Protein AF-A0A953G5M5-F1 (afdb_monomer)

Sequence (74 aa):
MVGRKILTCSLVLLCAGLCGGCVKVKPWEKGNFTKAHMAFDPDPLEARFYRHVYESKEAASGGYGVSVVGCGCK

Mean predicted aligned error: 14.81 Å

Solvent-accessible surface area (backbone atoms only — not comparable to full-atom values): 4950 Å² total; per-residue (Å²): 122,64,68,64,54,54,56,54,51,54,53,51,56,56,57,59,64,71,70,70,77,80,74,86,74,59,82,77,63,55,61,77,77,65,48,76,88,72,42,94,62,80,49,70,65,62,51,49,51,55,48,53,57,48,36,75,73,45,49,90,76,60,47,99,71,77,85,68,88,63,86,84,75,129

Radius of gyration: 23.46 Å; Cα contacts (8 Å, |Δi|>4): 10; chains: 1; bounding box: 72×28×30 Å

Foldseek 3Di:
DVVVVVVVVVVVVVVVVVPPPDDDDDPVVVVVVCDQVPDPDNDPVVVVVVQVVVCVVPVVVPGDPPDDPDVDDD

Structure (mmCIF, N/CA/C/O backbone):
data_AF-A0A953G5M5-F1
#
_entry.id   AF-A0A953G5M5-F1
#
loop_
_atom_site.group_PDB
_atom_site.id
_atom_site.type_symbol
_atom_site.label_atom_id
_atom_site.label_alt_id
_atom_site.label_comp_id
_atom_site.label_asym_id
_atom_site.label_entity_id
_atom_site.label_seq_id
_atom_site.pdbx_PDB_ins_code
_atom_site.Cartn_x
_atom_site.Cartn_y
_atom_site.Cartn_z
_atom_site.occupancy
_atom_site.B_iso_or_equiv
_atom_site.auth_seq_id
_atom_site.auth_comp_id
_atom_site.auth_asym_id
_atom_site.auth_atom_id
_atom_site.pdbx_PDB_model_num
ATOM 1 N N . MET A 1 1 ? 48.324 0.437 9.576 1.00 54.47 1 MET A N 1
ATOM 2 C CA . MET A 1 1 ? 47.583 1.005 8.418 1.00 54.47 1 MET A CA 1
ATOM 3 C C . MET A 1 1 ? 46.551 0.048 7.798 1.00 54.47 1 MET A C 1
ATOM 5 O O . MET A 1 1 ? 45.726 0.505 7.019 1.00 54.47 1 MET A O 1
ATOM 9 N N . VAL A 1 2 ? 46.522 -1.238 8.180 1.00 62.97 2 VAL A N 1
ATOM 10 C CA . VAL A 1 2 ? 45.583 -2.249 7.645 1.00 62.97 2 VAL A CA 1
ATOM 11 C C . VAL A 1 2 ? 44.140 -2.068 8.162 1.00 62.97 2 VAL A C 1
ATOM 13 O O . VAL A 1 2 ? 43.197 -2.140 7.383 1.00 62.97 2 VAL A O 1
ATOM 16 N N . GLY A 1 3 ? 43.950 -1.710 9.441 1.00 61.91 3 GLY A N 1
ATOM 17 C CA . GLY A 1 3 ? 42.610 -1.566 10.044 1.00 61.91 3 GLY A CA 1
ATOM 18 C C . GLY A 1 3 ? 41.735 -0.446 9.458 1.00 61.91 3 GLY A C 1
ATOM 19 O O . GLY A 1 3 ? 40.532 -0.625 9.302 1.00 61.91 3 GLY A O 1
ATOM 20 N N . ARG A 1 4 ? 42.330 0.688 9.046 1.00 66.94 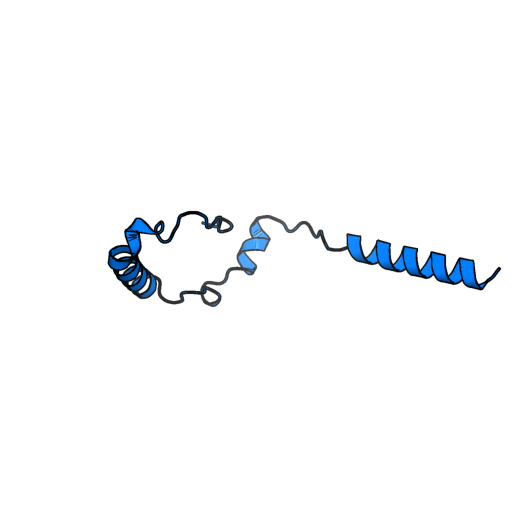4 ARG A N 1
ATOM 21 C CA . ARG A 1 4 ? 41.591 1.794 8.400 1.00 66.94 4 ARG A CA 1
ATOM 22 C C . ARG A 1 4 ? 41.074 1.390 7.012 1.00 66.94 4 ARG A C 1
ATOM 24 O O . ARG A 1 4 ? 39.966 1.766 6.659 1.00 66.94 4 ARG A O 1
ATOM 31 N N . LYS A 1 5 ? 41.856 0.598 6.263 1.00 62.19 5 LYS A N 1
ATOM 32 C CA . LYS A 1 5 ? 41.504 0.094 4.922 1.00 62.19 5 LYS A CA 1
ATOM 33 C C . LYS A 1 5 ? 40.357 -0.926 4.979 1.00 62.19 5 LYS A C 1
ATOM 35 O O . LYS A 1 5 ? 39.463 -0.876 4.140 1.00 62.19 5 LYS A O 1
ATOM 40 N N . ILE A 1 6 ? 40.342 -1.791 5.998 1.00 70.31 6 ILE A N 1
ATOM 41 C CA . ILE A 1 6 ? 39.254 -2.760 6.229 1.00 70.31 6 ILE A CA 1
ATOM 42 C C . ILE A 1 6 ? 37.942 -2.034 6.561 1.00 70.31 6 ILE A C 1
ATOM 44 O O . ILE A 1 6 ? 36.903 -2.343 5.980 1.00 70.31 6 ILE A O 1
ATOM 48 N N . LEU A 1 7 ? 37.998 -1.020 7.433 1.00 71.50 7 LEU A N 1
ATOM 49 C CA . LEU A 1 7 ? 36.819 -0.239 7.817 1.00 71.50 7 LEU A CA 1
ATOM 50 C C . LEU A 1 7 ? 36.215 0.518 6.620 1.00 71.50 7 LEU A C 1
ATOM 52 O O . LEU A 1 7 ? 34.999 0.532 6.447 1.00 71.50 7 LEU A O 1
ATOM 56 N N . THR A 1 8 ? 37.058 1.096 5.756 1.00 74.38 8 THR A N 1
ATOM 57 C CA . THR A 1 8 ? 36.594 1.786 4.542 1.00 74.38 8 THR A CA 1
ATOM 58 C C . THR A 1 8 ? 35.988 0.834 3.512 1.00 74.38 8 THR A C 1
ATOM 60 O O . THR A 1 8 ? 34.991 1.186 2.893 1.00 74.38 8 THR A O 1
ATOM 63 N N . CYS A 1 9 ? 36.529 -0.380 3.347 1.00 71.75 9 CYS A N 1
ATOM 64 C CA . CYS A 1 9 ? 35.953 -1.366 2.424 1.00 71.75 9 CYS A CA 1
ATOM 65 C C . CYS A 1 9 ? 34.581 -1.867 2.894 1.00 71.75 9 CYS A C 1
ATOM 67 O O . CYS A 1 9 ? 33.676 -2.010 2.076 1.00 71.75 9 CYS A O 1
ATOM 69 N N . SER A 1 10 ? 34.406 -2.078 4.203 1.00 74.00 10 SER A N 1
ATOM 70 C CA . SER A 1 10 ? 33.122 -2.498 4.781 1.00 74.00 10 SER A CA 1
ATOM 71 C C . SER A 1 10 ? 32.018 -1.455 4.555 1.00 74.00 10 SER A C 1
ATOM 73 O O . SER A 1 10 ? 30.906 -1.791 4.153 1.00 74.00 10 SER A O 1
ATOM 75 N N . LEU A 1 11 ? 32.346 -0.167 4.711 1.00 77.56 11 LEU A N 1
ATOM 76 C CA . LEU A 1 11 ? 31.401 0.930 4.490 1.00 77.56 11 LEU A CA 1
ATOM 77 C C . LEU A 1 11 ? 30.972 1.054 3.015 1.00 77.56 11 LEU A C 1
ATOM 79 O O . LEU A 1 11 ? 29.802 1.291 2.725 1.00 77.56 11 LEU A O 1
ATOM 83 N N . VAL A 1 12 ? 31.904 0.858 2.076 1.00 79.50 12 VAL A N 1
ATOM 84 C CA . VAL A 1 12 ? 31.618 0.904 0.630 1.00 79.50 12 VAL A CA 1
ATOM 85 C C . VAL A 1 12 ? 30.715 -0.256 0.201 1.00 79.50 12 VAL A C 1
ATOM 87 O O . VAL A 1 12 ? 29.780 -0.048 -0.571 1.00 79.50 12 VAL A O 1
ATOM 90 N N . LEU A 1 13 ? 30.945 -1.457 0.739 1.00 76.62 13 LEU A N 1
ATOM 91 C CA . LEU A 1 13 ? 30.093 -2.627 0.502 1.00 76.62 13 LEU A CA 1
ATOM 92 C C . LEU A 1 13 ? 28.667 -2.420 1.033 1.00 76.62 13 LEU A C 1
ATOM 94 O O . LEU A 1 13 ? 27.705 -2.770 0.349 1.00 76.62 13 LEU A O 1
ATOM 98 N N . LEU A 1 14 ? 28.521 -1.801 2.208 1.00 77.81 14 LEU A N 1
ATOM 99 C CA . LEU A 1 14 ? 27.213 -1.493 2.789 1.00 77.81 14 LEU A CA 1
ATOM 100 C C . LEU A 1 14 ? 26.431 -0.478 1.937 1.00 77.81 14 LEU A C 1
ATOM 102 O O . LEU A 1 14 ? 25.250 -0.682 1.661 1.00 77.81 14 LEU A O 1
ATOM 106 N N . CYS A 1 15 ? 27.090 0.584 1.463 1.00 74.12 15 CYS A N 1
ATOM 107 C CA . CYS A 1 15 ? 26.459 1.586 0.600 1.00 74.12 15 CYS A CA 1
ATOM 108 C C . CYS A 1 15 ? 26.038 1.021 -0.765 1.00 74.12 15 CYS A C 1
ATOM 110 O O . CYS A 1 15 ? 24.997 1.412 -1.291 1.00 74.12 15 CYS A O 1
ATOM 112 N N . ALA A 1 16 ? 26.802 0.086 -1.335 1.00 72.19 16 ALA A N 1
ATOM 113 C CA . ALA A 1 16 ? 26.459 -0.538 -2.614 1.00 72.19 16 ALA A CA 1
ATOM 114 C C . ALA A 1 16 ? 25.185 -1.405 -2.534 1.00 72.19 16 ALA A C 1
ATOM 116 O O . ALA A 1 16 ? 24.416 -1.450 -3.493 1.00 72.19 16 ALA A O 1
ATOM 117 N N . GLY A 1 17 ? 24.921 -2.043 -1.387 1.00 69.88 17 GLY A N 1
ATOM 118 C CA . GLY A 1 17 ? 23.718 -2.858 -1.177 1.00 69.88 17 GLY A CA 1
ATOM 119 C C . GLY A 1 17 ? 22.413 -2.054 -1.119 1.00 69.88 17 GLY A C 1
ATOM 120 O O . GLY A 1 17 ? 21.356 -2.569 -1.476 1.00 69.88 17 GLY A O 1
ATOM 121 N N . LEU A 1 18 ? 22.474 -0.777 -0.728 1.00 68.56 18 LEU A N 1
ATOM 122 C CA . LEU A 1 18 ? 21.290 0.076 -0.564 1.00 68.56 18 LEU A CA 1
ATOM 123 C C . LEU A 1 18 ? 20.701 0.571 -1.900 1.00 68.56 18 LEU A C 1
ATOM 125 O O . LEU A 1 18 ? 19.528 0.931 -1.953 1.00 68.56 18 LEU A O 1
ATOM 129 N N . CYS A 1 19 ? 21.471 0.551 -2.992 1.00 65.12 19 CYS A N 1
ATOM 130 C CA . CYS A 1 19 ? 21.029 1.044 -4.304 1.00 65.12 19 CYS A CA 1
ATOM 131 C C . CYS A 1 19 ? 20.333 -0.012 -5.191 1.00 65.12 19 CYS A C 1
ATOM 133 O O . CYS A 1 19 ? 19.860 0.326 -6.276 1.00 65.12 19 CYS A O 1
ATOM 135 N N . GLY A 1 20 ? 20.252 -1.279 -4.768 1.00 64.81 20 GLY A N 1
ATOM 136 C CA . GLY A 1 20 ? 19.745 -2.385 -5.599 1.00 64.81 20 GLY A CA 1
ATOM 137 C C . GLY A 1 20 ? 18.217 -2.529 -5.691 1.00 64.81 20 GLY A C 1
ATOM 138 O O . GLY A 1 20 ? 17.735 -3.371 -6.443 1.00 64.81 20 GLY A O 1
ATOM 139 N N . GLY A 1 21 ? 17.439 -1.744 -4.939 1.00 63.53 21 GLY A N 1
ATOM 140 C CA . GLY A 1 21 ? 15.990 -1.962 -4.788 1.00 63.53 21 GLY A CA 1
ATOM 141 C C . GLY A 1 21 ? 15.097 -1.426 -5.917 1.00 63.53 21 GLY A C 1
ATOM 142 O O . GLY A 1 21 ? 13.922 -1.778 -5.988 1.00 63.53 21 GLY A O 1
ATOM 143 N N . CYS A 1 22 ? 15.614 -0.581 -6.811 1.00 67.06 22 CYS A N 1
ATOM 144 C CA . CYS A 1 22 ? 14.802 0.086 -7.833 1.00 67.06 22 CYS A CA 1
ATOM 145 C C . CYS A 1 22 ? 14.695 -0.737 -9.127 1.00 67.06 22 CYS A C 1
ATOM 147 O O . CYS A 1 22 ? 15.229 -0.355 -10.170 1.00 67.06 22 CYS A O 1
ATOM 149 N N . VAL A 1 23 ? 13.970 -1.858 -9.082 1.00 72.25 23 VAL A N 1
ATOM 150 C CA . VAL A 1 23 ? 13.607 -2.621 -10.287 1.00 72.25 23 VAL A CA 1
ATOM 151 C C . VAL A 1 23 ? 12.412 -1.955 -10.971 1.00 72.25 23 VAL A C 1
ATOM 153 O O . VAL A 1 23 ? 11.309 -1.892 -10.428 1.00 72.25 23 VAL A O 1
ATOM 156 N N . LYS A 1 24 ? 12.621 -1.448 -12.191 1.00 72.38 24 LYS A N 1
ATOM 157 C CA . LYS A 1 24 ? 11.545 -0.903 -13.029 1.00 72.38 24 LYS A CA 1
ATOM 158 C C . LYS A 1 24 ? 10.764 -2.055 -13.666 1.00 72.38 24 LYS A C 1
ATOM 160 O O . LYS A 1 24 ? 11.215 -2.630 -14.651 1.00 72.38 24 LYS A O 1
ATOM 165 N N . VAL A 1 25 ? 9.599 -2.376 -13.106 1.00 73.12 25 VAL A N 1
ATOM 166 C CA . VAL A 1 25 ? 8.639 -3.327 -13.695 1.00 73.12 25 VAL A CA 1
ATOM 167 C C . VAL A 1 25 ? 7.795 -2.651 -14.775 1.00 73.12 25 VAL A C 1
ATOM 169 O O . VAL A 1 25 ? 7.458 -1.465 -14.665 1.00 73.12 25 VAL A O 1
ATOM 172 N N . LYS A 1 26 ? 7.439 -3.388 -15.830 1.00 78.12 26 LYS A N 1
ATOM 173 C CA . LYS A 1 26 ? 6.577 -2.873 -16.899 1.00 78.12 26 LYS A CA 1
ATOM 174 C C . LYS A 1 26 ? 5.149 -2.669 -16.367 1.00 78.12 26 LYS A C 1
ATOM 176 O O . LYS A 1 26 ? 4.711 -3.421 -15.495 1.00 78.12 26 LYS A O 1
ATOM 181 N N . PRO A 1 27 ? 4.384 -1.683 -16.874 1.00 71.19 27 PRO A N 1
ATOM 182 C CA . PRO A 1 27 ? 3.053 -1.363 -16.347 1.00 71.19 27 PRO A CA 1
ATOM 183 C C . PRO A 1 27 ? 2.087 -2.555 -16.259 1.00 71.19 27 PRO A C 1
ATOM 185 O O . PRO A 1 27 ? 1.367 -2.675 -15.275 1.00 71.19 27 PRO A O 1
ATOM 188 N N . TRP A 1 28 ? 2.112 -3.463 -17.235 1.00 78.00 28 TRP A N 1
ATOM 189 C CA . TRP A 1 28 ? 1.245 -4.648 -17.284 1.00 78.00 28 TRP A CA 1
ATOM 190 C C . TRP A 1 28 ? 1.670 -5.785 -16.342 1.00 78.00 28 TRP A C 1
ATOM 192 O O . TRP A 1 28 ? 0.849 -6.628 -15.998 1.00 78.00 28 TRP A O 1
ATOM 202 N N . GLU A 1 29 ? 2.920 -5.807 -15.872 1.00 76.44 29 GLU A N 1
ATOM 203 C CA . GLU A 1 29 ? 3.398 -6.805 -14.899 1.00 76.44 29 GLU A CA 1
ATOM 204 C C . GLU A 1 29 ? 2.850 -6.529 -13.489 1.00 76.44 29 GLU A C 1
ATOM 206 O O . GLU A 1 29 ? 2.808 -7.426 -12.646 1.00 76.44 29 GLU A O 1
ATOM 211 N N . LYS A 1 30 ? 2.361 -5.305 -13.237 1.00 69.31 30 LYS A N 1
ATOM 212 C CA . LYS A 1 30 ? 1.779 -4.909 -11.947 1.00 69.31 30 LYS A CA 1
ATOM 213 C C . LYS A 1 30 ? 0.483 -5.651 -11.619 1.00 69.31 30 LYS A C 1
ATOM 215 O O . LYS A 1 30 ? 0.231 -5.916 -10.448 1.00 69.31 30 LYS A O 1
ATOM 220 N N . GLY A 1 31 ? -0.295 -6.048 -12.630 1.00 69.88 31 GLY A N 1
ATOM 221 C CA . GLY A 1 31 ? -1.559 -6.768 -12.431 1.00 69.88 31 GLY A CA 1
ATOM 222 C C . GLY A 1 31 ? -1.398 -8.126 -11.735 1.00 69.88 31 GLY A C 1
ATOM 223 O O . GLY A 1 31 ? -2.340 -8.623 -11.127 1.00 69.88 31 GLY A O 1
ATOM 224 N N . ASN A 1 32 ? -0.192 -8.707 -11.746 1.00 74.88 32 ASN A N 1
ATOM 225 C CA . ASN A 1 32 ? 0.088 -9.971 -11.063 1.00 74.88 32 ASN A CA 1
ATOM 226 C C . ASN A 1 32 ? 0.144 -9.840 -9.525 1.00 74.88 32 ASN A C 1
ATOM 228 O O . ASN A 1 32 ? 0.026 -10.843 -8.819 1.00 74.88 32 ASN A O 1
ATOM 232 N N . PHE A 1 33 ? 0.311 -8.622 -9.001 1.00 68.81 33 PHE A N 1
ATOM 233 C CA . PHE A 1 33 ? 0.409 -8.356 -7.561 1.00 68.81 33 PHE A CA 1
ATOM 234 C C . PHE A 1 33 ? -0.944 -8.085 -6.889 1.00 68.81 33 PHE A C 1
ATOM 236 O O . PHE A 1 33 ? -1.015 -8.056 -5.666 1.00 68.81 33 PHE A O 1
ATOM 243 N N . THR A 1 34 ? -2.022 -7.915 -7.656 1.00 68.88 34 THR A N 1
ATOM 244 C CA . THR A 1 34 ? -3.353 -7.554 -7.139 1.00 68.88 34 THR A CA 1
ATOM 245 C C . THR A 1 34 ? -4.396 -8.573 -7.578 1.00 68.88 34 THR A C 1
ATOM 247 O O . THR A 1 34 ? -5.311 -8.276 -8.346 1.00 68.88 34 THR A O 1
ATOM 250 N N . LYS A 1 35 ? -4.243 -9.817 -7.119 1.00 78.88 35 LYS A N 1
ATOM 251 C CA . LYS A 1 35 ? -5.251 -10.860 -7.347 1.00 78.88 35 LYS A CA 1
ATOM 252 C C . LYS A 1 35 ? -6.495 -10.562 -6.505 1.00 78.88 35 LYS A C 1
ATOM 254 O O . LYS A 1 35 ? -6.368 -10.091 -5.380 1.00 78.88 35 LYS A O 1
ATOM 259 N N . ALA A 1 36 ? -7.686 -10.898 -7.003 1.00 72.94 36 ALA A N 1
ATOM 260 C CA . ALA A 1 36 ? -8.949 -10.606 -6.309 1.00 72.94 36 ALA A CA 1
ATOM 261 C C . ALA A 1 36 ? -9.028 -11.194 -4.882 1.00 72.94 36 ALA A C 1
ATOM 263 O O . ALA A 1 36 ? -9.587 -10.573 -3.991 1.00 72.94 36 ALA A O 1
ATOM 264 N N . HIS A 1 37 ? -8.401 -12.350 -4.636 1.00 75.38 37 HIS A N 1
ATOM 265 C CA . HIS A 1 37 ? -8.345 -12.978 -3.306 1.00 75.38 37 HIS A CA 1
ATOM 266 C C . HIS A 1 37 ? -7.335 -12.335 -2.339 1.00 75.38 37 HIS A C 1
ATOM 268 O O . HIS A 1 37 ? -7.265 -12.734 -1.184 1.00 75.38 37 HIS A O 1
ATOM 274 N N . MET A 1 38 ? -6.515 -11.394 -2.810 1.00 75.75 38 MET A N 1
ATOM 275 C CA . MET A 1 38 ? -5.610 -10.596 -1.973 1.00 75.75 38 MET A CA 1
ATOM 276 C C . MET A 1 38 ? -6.260 -9.272 -1.546 1.00 75.75 38 MET A C 1
ATOM 278 O O . MET A 1 38 ? -5.601 -8.439 -0.926 1.00 75.75 38 MET A O 1
ATOM 282 N N . ALA A 1 39 ? -7.532 -9.051 -1.899 1.00 78.75 39 ALA A N 1
ATOM 283 C CA . ALA A 1 39 ? -8.290 -7.902 -1.432 1.00 78.75 39 ALA A CA 1
ATOM 284 C C . ALA A 1 39 ? -8.506 -7.989 0.086 1.00 78.75 39 ALA A C 1
ATOM 286 O O . ALA A 1 39 ? -8.841 -9.048 0.611 1.00 78.75 39 ALA A O 1
ATOM 287 N N . PHE A 1 40 ? -8.330 -6.860 0.779 1.00 75.38 40 PHE A N 1
ATOM 288 C CA . PHE A 1 40 ? -8.602 -6.753 2.217 1.00 75.38 40 PHE A CA 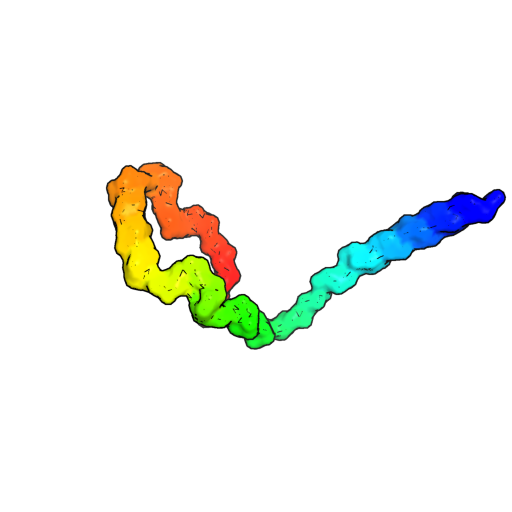1
ATOM 289 C C . PHE A 1 40 ? -10.070 -7.037 2.550 1.00 75.38 40 PHE A C 1
ATOM 291 O O . PHE A 1 40 ? -10.358 -7.664 3.564 1.00 75.38 40 PHE A O 1
ATOM 298 N N . ASP A 1 41 ? -10.970 -6.607 1.667 1.00 79.62 41 ASP A N 1
ATOM 299 C CA . ASP A 1 41 ? -12.401 -6.865 1.745 1.00 79.62 41 ASP A CA 1
ATOM 300 C C . ASP A 1 41 ? -12.784 -7.842 0.618 1.00 79.62 41 ASP A C 1
ATOM 302 O O . ASP A 1 41 ? -12.860 -7.433 -0.545 1.00 79.62 41 ASP A O 1
ATOM 306 N N . PRO A 1 42 ? -12.979 -9.139 0.919 1.00 72.62 42 PRO A N 1
ATOM 307 C CA . PRO A 1 42 ? -13.274 -10.153 -0.094 1.00 72.62 42 PRO A CA 1
ATOM 308 C C . PRO A 1 42 ? -14.691 -10.024 -0.668 1.00 72.62 42 PRO A C 1
ATOM 310 O O . PRO A 1 42 ? -14.925 -10.438 -1.802 1.00 72.62 42 PRO A O 1
ATOM 313 N N 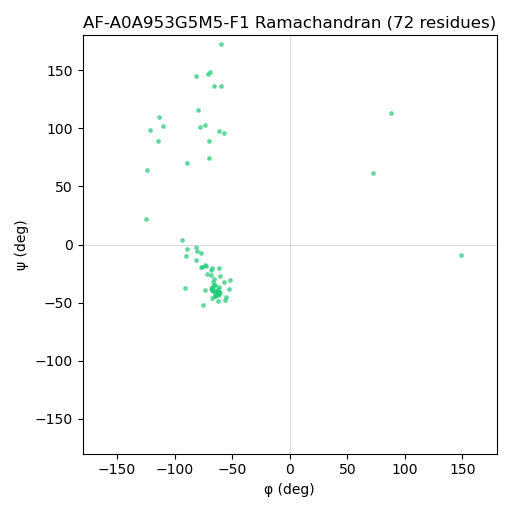. ASP A 1 43 ? -15.621 -9.437 0.095 1.00 83.62 43 ASP A N 1
ATOM 314 C CA . ASP A 1 43 ? -16.982 -9.141 -0.347 1.00 83.62 43 ASP A CA 1
ATOM 315 C C . ASP A 1 43 ? -17.209 -7.617 -0.412 1.00 83.62 43 ASP A C 1
ATOM 317 O O . ASP A 1 43 ? -17.289 -6.945 0.624 1.00 83.62 43 ASP A O 1
ATOM 321 N N . PRO A 1 44 ? -17.337 -7.041 -1.622 1.00 81.25 44 PRO A N 1
ATOM 322 C CA . PRO A 1 44 ? -17.562 -5.611 -1.782 1.00 81.25 44 PRO A CA 1
ATOM 323 C C . PRO A 1 44 ? -18.945 -5.157 -1.296 1.00 81.25 44 PRO A C 1
ATOM 325 O O . PRO A 1 44 ? -19.126 -3.965 -1.039 1.00 81.25 44 PRO A O 1
ATOM 328 N N . LEU A 1 45 ? -19.929 -6.054 -1.206 1.00 86.69 45 LEU A N 1
ATOM 329 C CA . LEU A 1 45 ? -21.281 -5.722 -0.771 1.00 86.69 45 LEU A CA 1
ATOM 330 C C . LEU A 1 45 ? -21.320 -5.516 0.745 1.00 86.69 45 LEU A C 1
ATOM 332 O O . LEU A 1 45 ? -21.739 -4.453 1.202 1.00 86.69 45 LEU A O 1
ATOM 336 N N . GLU A 1 46 ? -20.804 -6.480 1.505 1.00 86.81 46 GLU A N 1
ATOM 337 C CA . GLU A 1 46 ? -20.646 -6.375 2.961 1.00 86.81 46 GLU A CA 1
ATOM 338 C C . GLU A 1 46 ? -19.808 -5.153 3.344 1.00 86.81 46 GLU A C 1
ATOM 340 O O . GLU A 1 46 ? -20.231 -4.333 4.162 1.00 86.81 46 GLU A O 1
ATOM 345 N N . ALA A 1 47 ? -18.664 -4.950 2.682 1.00 84.69 47 ALA A N 1
ATOM 346 C CA . ALA A 1 47 ? -17.820 -3.787 2.932 1.00 84.69 47 ALA A CA 1
ATOM 347 C C . ALA A 1 47 ? -18.600 -2.475 2.755 1.00 84.69 47 ALA A C 1
ATOM 349 O O . ALA A 1 47 ? -18.539 -1.600 3.617 1.00 84.69 47 ALA A O 1
ATOM 350 N N . ARG A 1 48 ? -19.402 -2.343 1.688 1.00 84.31 48 ARG A N 1
ATOM 351 C CA . ARG A 1 48 ? -20.253 -1.161 1.467 1.00 84.31 48 ARG A CA 1
ATOM 352 C C . ARG A 1 48 ? -21.298 -0.970 2.557 1.00 84.31 48 ARG A C 1
ATOM 354 O O . ARG A 1 48 ? -21.499 0.166 2.980 1.00 84.31 48 ARG A O 1
ATOM 361 N N . PHE A 1 49 ? -21.936 -2.039 3.022 1.00 87.75 49 PHE A N 1
ATOM 362 C CA . PHE A 1 49 ? -22.900 -1.952 4.118 1.00 87.75 49 PHE A CA 1
ATOM 363 C C . PHE A 1 49 ? -22.243 -1.460 5.408 1.00 87.75 49 PHE A C 1
ATOM 365 O O . PHE A 1 49 ? -22.719 -0.493 6.007 1.00 87.75 49 PHE A O 1
ATOM 372 N N . TYR A 1 50 ? -21.107 -2.040 5.795 1.00 86.00 50 TYR A N 1
ATOM 373 C CA . TYR A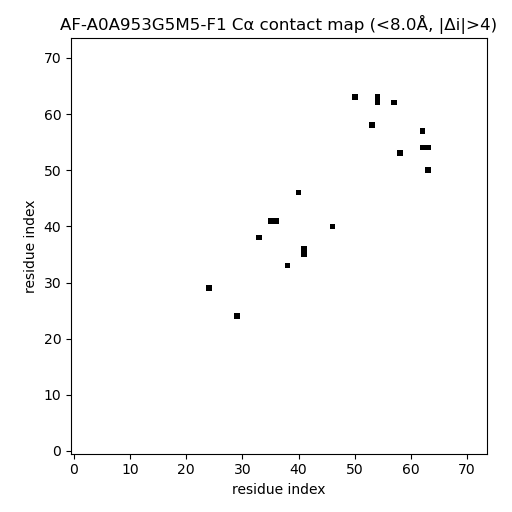 1 50 ? -20.359 -1.589 6.968 1.00 86.00 50 TYR A CA 1
ATOM 374 C C . TYR A 1 50 ? -19.894 -0.139 6.839 1.00 86.00 50 TYR A C 1
ATOM 376 O O . TYR A 1 50 ? -20.010 0.625 7.800 1.00 86.00 50 TYR A O 1
ATOM 384 N N . ARG A 1 51 ? -19.422 0.277 5.655 1.00 84.44 51 ARG A N 1
ATOM 385 C CA . ARG A 1 51 ? -19.068 1.682 5.405 1.00 84.44 51 ARG A CA 1
ATOM 386 C C . ARG A 1 51 ? -20.263 2.604 5.533 1.00 84.44 51 ARG A C 1
ATOM 388 O 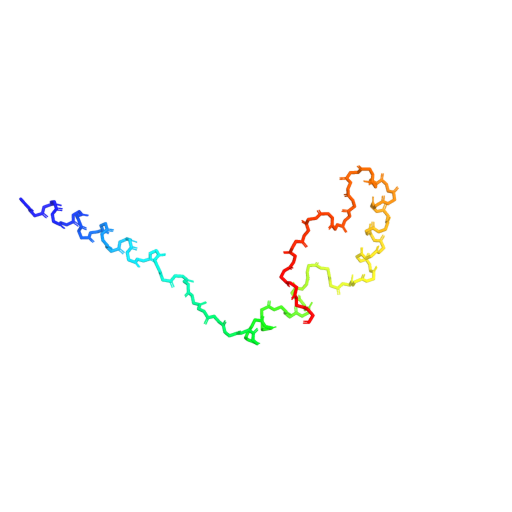O . ARG A 1 51 ? -20.138 3.623 6.199 1.00 84.44 51 ARG A O 1
ATOM 395 N N . HIS A 1 52 ? -21.414 2.233 4.987 1.00 86.88 52 HIS A N 1
ATOM 396 C CA . HIS A 1 52 ? -22.611 3.058 5.081 1.00 86.88 52 HIS A CA 1
ATOM 397 C C . HIS A 1 52 ? -23.059 3.261 6.536 1.00 86.88 52 HIS A C 1
ATOM 399 O O . HIS A 1 52 ? -23.370 4.381 6.943 1.00 86.88 52 HIS A O 1
ATOM 405 N N . VAL A 1 53 ? -23.020 2.202 7.352 1.00 87.56 53 VAL A N 1
ATOM 406 C CA . VAL A 1 53 ? -23.332 2.288 8.787 1.00 87.56 53 VAL A CA 1
ATOM 407 C C . VAL A 1 53 ? -22.307 3.147 9.530 1.00 87.56 53 VAL A C 1
ATOM 409 O O . VAL A 1 53 ? -22.689 3.951 10.378 1.00 87.56 53 VAL A O 1
ATOM 412 N N . TYR A 1 54 ? -21.018 2.990 9.224 1.00 84.12 54 TYR A N 1
ATOM 413 C CA . TYR A 1 54 ? -19.944 3.738 9.875 1.00 84.12 54 TYR A CA 1
ATOM 414 C C . TYR A 1 54 ? -19.989 5.229 9.524 1.00 84.12 54 TYR A C 1
ATOM 416 O O . TYR A 1 54 ? -19.953 6.068 10.418 1.00 84.12 54 TYR A O 1
ATOM 424 N N . GLU A 1 55 ? -20.159 5.575 8.246 1.00 83.38 55 GLU A N 1
ATOM 425 C CA . GLU A 1 55 ? -20.331 6.965 7.816 1.00 83.38 55 GLU A CA 1
ATOM 426 C C . GLU A 1 55 ? -21.593 7.588 8.400 1.00 83.38 55 GLU A C 1
ATOM 428 O O . GLU A 1 55 ? -21.552 8.727 8.842 1.00 83.38 55 GLU A O 1
ATOM 433 N N . SER A 1 56 ? -22.696 6.844 8.499 1.00 85.88 56 SER A N 1
ATOM 434 C CA . SER A 1 56 ? -23.913 7.368 9.134 1.00 85.88 56 SER A CA 1
ATOM 435 C C . SER A 1 56 ? -23.696 7.760 10.599 1.00 85.88 56 SER A C 1
ATOM 437 O O . SER A 1 56 ? -24.395 8.631 11.111 1.00 85.88 56 SER A O 1
ATOM 439 N N . LYS A 1 57 ? -22.738 7.123 11.278 1.00 85.81 57 LYS A N 1
ATOM 440 C CA . LYS A 1 57 ? -22.412 7.394 12.683 1.00 85.81 57 LYS A CA 1
ATOM 441 C C . LYS A 1 57 ? -21.337 8.465 12.841 1.00 85.81 57 LYS A C 1
ATOM 443 O O . LYS A 1 57 ? -21.433 9.285 13.742 1.00 85.81 57 LYS A O 1
ATOM 448 N N . GLU A 1 58 ? -20.353 8.479 11.947 1.00 81.44 58 GLU A N 1
ATOM 449 C CA . GLU A 1 58 ? -19.114 9.243 12.110 1.00 81.44 58 GLU A CA 1
ATOM 450 C C . GLU A 1 58 ? -18.841 10.202 10.934 1.00 81.44 58 GLU A C 1
ATOM 452 O O . GLU A 1 58 ? -17.700 10.610 10.723 1.00 81.44 58 GLU A O 1
ATOM 457 N N . ALA A 1 59 ? -19.858 10.598 10.153 1.00 70.62 59 ALA A N 1
ATOM 458 C CA . ALA A 1 59 ? -19.713 11.445 8.954 1.00 70.62 59 ALA A CA 1
ATOM 459 C C . ALA A 1 59 ? -18.927 12.748 9.190 1.00 70.62 59 ALA A C 1
ATOM 461 O O . ALA A 1 59 ? -18.244 13.234 8.287 1.00 70.62 59 ALA A O 1
ATOM 462 N N . ALA A 1 60 ? -18.992 13.307 10.402 1.00 70.31 60 ALA A N 1
ATOM 463 C CA . ALA A 1 60 ? -18.263 14.519 10.774 1.00 70.31 60 ALA A CA 1
ATOM 464 C C . ALA A 1 60 ? -16.731 14.330 10.817 1.00 70.31 60 ALA A C 1
ATOM 466 O O . ALA A 1 60 ? -15.999 15.312 10.723 1.00 70.31 60 ALA A O 1
ATOM 467 N N . SER A 1 61 ? -16.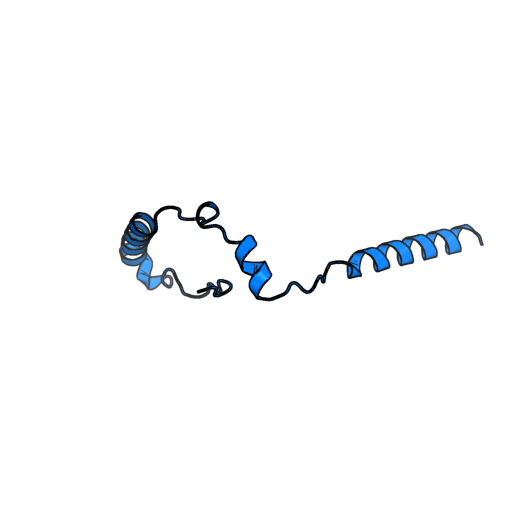240 13.089 10.927 1.00 70.56 61 SER A N 1
ATOM 468 C CA . SER A 1 61 ? -14.807 12.759 11.016 1.00 70.56 61 SER A CA 1
ATOM 469 C C . SER A 1 61 ? -14.078 12.718 9.663 1.00 70.56 61 SER A C 1
ATOM 471 O O . SER A 1 61 ? -12.860 12.547 9.625 1.00 70.56 61 SER A O 1
ATOM 473 N N . GLY A 1 62 ? -14.800 12.936 8.558 1.00 65.56 62 GLY A N 1
ATOM 474 C CA . GLY A 1 62 ? -14.292 12.738 7.203 1.00 65.56 62 GLY A CA 1
ATOM 475 C C . GLY A 1 62 ? -14.510 11.290 6.769 1.00 65.56 62 GLY A C 1
ATOM 476 O O . GLY A 1 62 ? -13.942 10.365 7.340 1.00 65.56 62 GLY A O 1
ATOM 477 N N . GLY A 1 63 ? -15.386 11.096 5.780 1.00 64.75 63 GLY A N 1
ATOM 478 C CA . GLY A 1 63 ? -15.871 9.780 5.351 1.00 64.75 63 GLY A CA 1
ATOM 479 C C . GLY A 1 63 ? -14.792 8.812 4.857 1.00 64.75 63 GLY A C 1
ATOM 480 O O . GLY A 1 63 ? -13.623 9.156 4.661 1.00 64.75 63 GLY A O 1
ATOM 481 N N . TYR A 1 64 ? -15.197 7.569 4.611 1.00 62.50 64 TYR A N 1
ATOM 482 C CA . TYR A 1 64 ? -14.312 6.514 4.131 1.00 62.50 64 TYR A CA 1
ATOM 483 C C . TYR A 1 64 ? -13.907 6.792 2.675 1.00 62.50 64 TYR A C 1
ATOM 485 O O . TYR A 1 64 ? -14.577 6.387 1.730 1.00 62.50 64 TYR A O 1
ATOM 493 N N . GLY A 1 65 ? -12.812 7.533 2.486 1.00 60.34 65 GLY A N 1
ATOM 494 C CA . GLY A 1 65 ? -12.346 7.954 1.161 1.00 60.34 65 GLY A CA 1
ATOM 495 C C . GLY A 1 65 ? -11.625 9.301 1.123 1.00 60.34 65 GLY A C 1
ATOM 496 O O . GLY A 1 65 ? -11.016 9.625 0.102 1.00 60.34 65 GLY A O 1
ATOM 497 N N . VAL A 1 66 ? -11.619 10.076 2.215 1.00 56.88 66 VAL A N 1
ATOM 498 C CA . VAL A 1 66 ? -10.724 11.236 2.317 1.00 56.88 66 VAL A CA 1
ATOM 499 C C . VAL A 1 66 ? -9.295 10.724 2.537 1.00 56.88 66 VAL A C 1
ATOM 501 O O . VAL A 1 66 ? -8.937 10.253 3.607 1.00 56.88 66 VAL A O 1
ATOM 504 N N . SER A 1 67 ? -8.478 10.749 1.484 1.00 53.59 6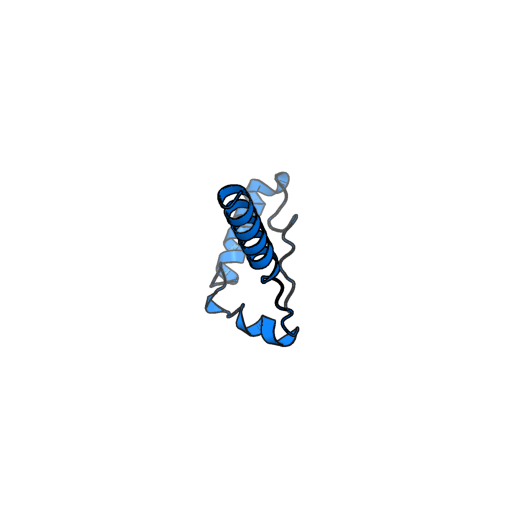7 SER A N 1
ATOM 505 C CA . SER A 1 67 ? -7.075 10.294 1.441 1.00 53.59 67 SER A CA 1
ATOM 506 C C . SER A 1 67 ? -6.815 8.776 1.486 1.00 53.59 67 SER A C 1
ATOM 508 O O . SER A 1 67 ? -6.064 8.277 2.316 1.00 53.59 67 SER A O 1
ATOM 510 N N . VAL A 1 68 ? -7.305 8.026 0.494 1.00 48.84 68 VAL A N 1
ATOM 511 C CA . VAL A 1 68 ? -6.572 6.827 0.047 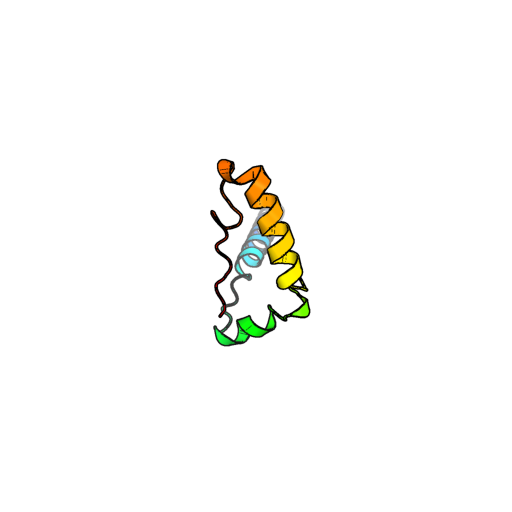1.00 48.84 68 VAL A CA 1
ATOM 512 C C . VAL A 1 68 ? -6.228 6.963 -1.430 1.00 48.84 68 VAL A C 1
ATOM 514 O O . VAL A 1 68 ? -7.031 6.709 -2.322 1.00 48.84 68 VAL A O 1
ATOM 517 N N . VAL A 1 69 ? -4.991 7.380 -1.702 1.00 48.38 69 VAL A N 1
ATOM 518 C CA . VAL A 1 69 ? -4.348 7.151 -2.997 1.00 48.38 69 VAL A CA 1
ATOM 519 C C . VAL A 1 69 ? -4.044 5.654 -3.096 1.00 48.38 69 VAL A C 1
ATOM 521 O O . VAL A 1 69 ? -2.922 5.192 -2.915 1.00 48.38 69 VAL A O 1
ATOM 524 N N . GLY A 1 70 ? -5.082 4.851 -3.324 1.00 56.88 70 GLY A N 1
ATOM 525 C CA . GLY A 1 70 ? -4.879 3.511 -3.853 1.00 56.88 70 GLY A CA 1
ATOM 526 C C . GLY A 1 70 ? -4.176 3.658 -5.198 1.00 56.88 70 GLY A C 1
ATOM 527 O O . GLY A 1 70 ? -4.525 4.548 -5.976 1.00 56.88 70 GLY A O 1
ATOM 528 N N . CYS A 1 71 ? -3.164 2.832 -5.469 1.00 56.44 71 CYS A N 1
ATOM 529 C CA . CYS A 1 71 ? -2.588 2.719 -6.807 1.00 56.44 71 CYS A CA 1
ATOM 530 C C . CYS A 1 71 ? -3.735 2.332 -7.751 1.00 56.44 71 CYS A C 1
ATOM 532 O O . CYS A 1 71 ? -4.154 1.179 -7.773 1.00 56.44 71 CYS A O 1
ATOM 534 N N . GLY A 1 72 ? -4.326 3.326 -8.415 1.00 54.16 72 GLY A N 1
ATOM 535 C CA . GLY A 1 72 ? -5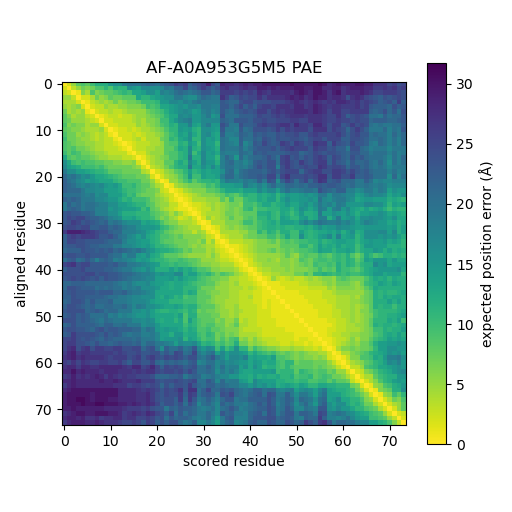.529 3.177 -9.216 1.00 54.16 72 GLY A CA 1
ATOM 536 C C . GLY A 1 72 ? -5.274 2.212 -10.360 1.00 54.16 72 GLY A C 1
ATOM 537 O O . GLY A 1 72 ? -4.726 2.594 -11.387 1.00 54.16 72 GLY A O 1
ATOM 538 N N . CYS A 1 73 ? -5.674 0.964 -10.170 1.00 45.72 73 CYS A N 1
ATOM 539 C CA . CYS A 1 73 ? -5.755 -0.036 -11.216 1.00 45.72 73 CYS A CA 1
ATOM 540 C C . CYS A 1 73 ? -7.235 -0.388 -11.374 1.00 45.72 73 CYS A C 1
ATOM 542 O O . CYS A 1 73 ? -7.758 -1.258 -10.680 1.00 45.72 73 CYS A O 1
ATOM 544 N N . LYS A 1 74 ? -7.910 0.371 -12.243 1.00 40.25 74 LYS A N 1
ATOM 545 C CA . LYS A 1 74 ? -8.921 -0.216 -13.124 1.00 40.25 74 LYS A CA 1
ATOM 546 C C . LYS A 1 74 ? -8.200 -0.792 -14.335 1.00 40.25 74 LYS A C 1
ATOM 548 O O . LYS A 1 74 ? -7.178 -0.182 -14.723 1.00 40.25 74 LYS A O 1
#

pLDDT: mean 71.57, std 10.75, range [40.25, 87.75]

Secondary structure (DSSP, 8-state):
-HHHHHHHHHHHHHHHHHTTT-----GGGGGGG--GGG-SSS-HHHHHHHHHHHHHHHGGG--TTTT-------